Protein AF-X1VBV0-F1 (afdb_monomer)

Secondary structure (DSSP, 8-state):
----------------TTGGG-------------S-----TTHHHHHHHHHHHH---HHHHHHHHHHHHHHHHHTTT-HHHHHHHHHHHHHHHHHHHHGGGS-TTHHHHHHHHHHHHHHHHH-

Solvent-accessible surface area (backbone atoms only — not comparable to full-atom values): 7867 Å² total; per-residue (Å²): 138,90,83,81,89,84,88,82,80,81,82,79,76,79,70,59,78,71,71,78,74,66,85,78,93,69,86,73,82,71,78,75,76,82,62,80,78,74,87,46,93,54,50,64,56,51,56,48,53,59,45,50,74,79,50,84,46,76,66,59,49,51,49,46,51,51,48,41,56,53,46,38,65,74,36,62,91,38,70,68,60,36,48,48,43,49,51,47,44,54,49,49,52,49,39,63,74,40,50,98,70,34,63,88,58,53,64,57,50,46,52,53,52,48,56,53,48,55,50,65,75,74,105

Sequence (123 aa):
MALQKDGTVDFGVEADPKDLFGHGNESVDSVEDTGDPEVTPLTELKSIVLSLDWEITDEIMSQFVKEIDKLKDTYRDDEILVSFLGLLDSVGKYIKTHKAKAHPNAGKLLNSAYMSLEKVIVS

Nearest PDB structures (foldseek):
  4u9e-assembly1_A  TM=4.951E-01  e=1.757E+00  Escherichia coli
  6aqf-assembly1_A  TM=4.667E-01  e=4.106E+00  Homo sapiens
  6ps7-assembly1_A  TM=4.277E-01  e=3.894E+00  Homo sapiens
  7tuy-assembly1_R  TM=4.794E-01  e=7.761E+00  Homo sapiens

pLDDT: mean 79.32, std 19.66, range [40.94, 97.44]

Radius of gyration: 23.73 Å; Cα contacts (8 Å, |Δi|>4): 60; chains: 1; bounding box: 51×44×74 Å

Foldseek 3Di:
DDDDDDDDDDPPPPPPPVVVPDDDDDPPPPPPVPDDPPPDLCPQVVVLLVVVVVDDDLVSLVSNLVSLVVVCVVCVVPPVLNVLSVQLNVLSVQCNVQPVNRDPCSSVSNVVSSVVSVVVVVD

Organism: NCBI:txid412755

Structure (mmCIF, N/CA/C/O backbone):
data_AF-X1VBV0-F1
#
_entry.id   AF-X1VBV0-F1
#
loop_
_atom_site.group_PDB
_atom_site.id
_atom_site.type_symbol
_atom_site.label_atom_id
_atom_site.label_alt_id
_atom_site.label_comp_id
_atom_site.label_asym_id
_atom_site.label_entity_id
_atom_site.label_seq_id
_atom_site.pdbx_PDB_ins_code
_atom_site.Cartn_x
_atom_site.Cartn_y
_atom_site.Cartn_z
_atom_site.occupancy
_atom_site.B_iso_or_equiv
_atom_site.auth_seq_id
_atom_site.auth_comp_id
_atom_site.auth_asym_id
_atom_site.auth_atom_id
_atom_site.pdbx_PDB_model_num
ATOM 1 N N . MET A 1 1 ? 35.007 34.493 -60.539 1.00 40.94 1 MET A N 1
ATOM 2 C CA . MET A 1 1 ? 35.095 34.955 -59.140 1.00 40.94 1 MET A CA 1
ATOM 3 C C . MET A 1 1 ? 33.793 34.548 -58.468 1.00 40.94 1 MET A C 1
ATOM 5 O O . MET A 1 1 ? 32.753 35.096 -58.805 1.00 40.94 1 MET A O 1
ATOM 9 N N . ALA A 1 2 ? 33.829 33.478 -57.681 1.00 42.34 2 ALA A N 1
ATOM 10 C CA . ALA A 1 2 ? 32.682 32.977 -56.934 1.00 42.34 2 ALA A CA 1
ATOM 11 C C . ALA A 1 2 ? 32.641 33.659 -55.560 1.00 42.34 2 ALA A C 1
ATOM 13 O O . ALA A 1 2 ? 33.701 33.867 -54.977 1.00 42.34 2 ALA A O 1
ATOM 14 N N . LEU A 1 3 ? 31.447 33.978 -55.057 1.00 41.34 3 LEU A N 1
ATOM 15 C CA . LEU A 1 3 ? 30.857 33.333 -53.874 1.00 41.34 3 LEU A CA 1
ATOM 16 C C . LEU A 1 3 ? 29.538 34.027 -53.498 1.00 41.34 3 LEU A C 1
ATOM 18 O O . LEU A 1 3 ? 29.457 35.245 -53.357 1.00 41.34 3 LEU A O 1
ATOM 22 N N . GLN A 1 4 ? 28.501 33.199 -53.400 1.00 45.94 4 GLN A N 1
ATOM 23 C CA . GLN A 1 4 ? 27.162 33.504 -52.915 1.00 45.94 4 GLN A CA 1
ATOM 24 C C . GLN A 1 4 ? 27.134 33.512 -51.380 1.00 45.94 4 GLN A C 1
ATOM 26 O O . GLN A 1 4 ? 27.788 32.687 -50.755 1.00 45.94 4 GLN A O 1
ATOM 31 N N . LYS A 1 5 ? 26.308 34.418 -50.841 1.00 49.62 5 LYS A N 1
ATOM 32 C CA . LYS A 1 5 ? 25.311 34.215 -49.775 1.00 49.62 5 LYS A CA 1
ATOM 33 C C . LYS A 1 5 ? 25.725 33.317 -48.594 1.00 49.62 5 LYS A C 1
ATOM 35 O O . LYS A 1 5 ? 25.656 32.101 -48.703 1.00 49.62 5 LYS A O 1
ATOM 40 N N . ASP A 1 6 ? 25.945 33.933 -47.435 1.00 42.44 6 ASP A N 1
ATOM 41 C CA . ASP A 1 6 ? 25.540 33.314 -46.174 1.00 42.44 6 ASP A CA 1
ATOM 42 C C . ASP A 1 6 ? 24.973 34.372 -45.224 1.00 42.44 6 ASP A C 1
ATOM 44 O O . ASP A 1 6 ? 25.627 35.357 -44.883 1.00 42.44 6 ASP A O 1
ATOM 48 N N . GLY A 1 7 ? 23.696 34.202 -44.896 1.00 49.97 7 GLY A N 1
ATOM 49 C CA . GLY A 1 7 ? 23.021 34.939 -43.847 1.00 49.97 7 GLY A CA 1
ATOM 50 C C . GLY A 1 7 ? 22.989 34.033 -42.635 1.00 49.97 7 GLY A C 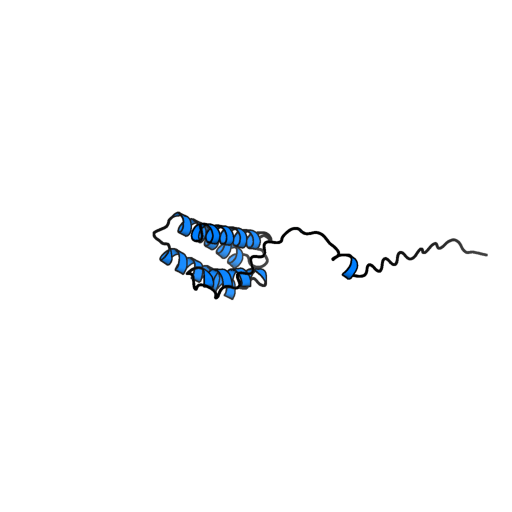1
ATOM 51 O O . GLY A 1 7 ? 22.144 33.148 -42.573 1.00 49.97 7 GLY A O 1
ATOM 52 N N . THR A 1 8 ? 23.881 34.276 -41.686 1.00 46.66 8 THR A N 1
ATOM 53 C CA . THR A 1 8 ? 23.783 33.698 -40.351 1.00 46.66 8 THR A CA 1
ATOM 54 C C . THR A 1 8 ? 23.390 34.832 -39.416 1.00 46.66 8 THR A C 1
ATOM 56 O O . THR A 1 8 ? 24.216 35.651 -39.020 1.00 46.66 8 THR A O 1
ATOM 59 N N . VAL A 1 9 ? 22.089 34.934 -39.145 1.00 51.78 9 VAL A N 1
ATOM 60 C CA . VAL A 1 9 ? 21.579 35.725 -38.025 1.00 51.78 9 VAL A CA 1
ATOM 61 C C . VAL A 1 9 ? 21.589 34.773 -36.839 1.00 51.78 9 VAL A C 1
ATOM 63 O O . VAL A 1 9 ? 20.811 33.823 -36.795 1.00 51.78 9 VAL A O 1
ATOM 66 N N . ASP A 1 10 ? 22.545 34.981 -35.944 1.00 48.28 10 ASP A N 1
ATOM 67 C CA . ASP A 1 10 ? 22.647 34.281 -34.673 1.00 48.28 10 ASP A CA 1
ATOM 68 C C . ASP A 1 10 ? 21.453 34.686 -33.796 1.00 48.28 10 ASP A C 1
ATOM 70 O O . ASP A 1 10 ? 21.353 35.825 -33.342 1.00 48.28 10 ASP A O 1
ATOM 74 N N . PHE A 1 11 ? 20.499 33.773 -33.609 1.00 46.44 11 PHE A N 1
ATOM 75 C CA . PHE A 1 11 ? 19.463 33.914 -32.589 1.00 46.44 11 PHE A CA 1
ATOM 76 C C . PHE A 1 11 ? 20.006 33.357 -31.273 1.00 46.44 11 PHE A C 1
ATOM 78 O O . PHE A 1 11 ? 19.565 32.313 -30.792 1.00 46.44 11 PHE A O 1
ATOM 85 N N . GLY A 1 12 ? 20.972 34.066 -30.692 1.00 43.38 12 GLY A N 1
ATOM 86 C CA . GLY A 1 12 ? 21.344 33.909 -29.294 1.00 43.38 12 GLY A CA 1
ATOM 87 C C . GLY A 1 12 ? 20.214 34.422 -28.404 1.00 43.38 12 GLY A C 1
ATOM 88 O O . GLY A 1 12 ? 20.238 35.563 -27.952 1.00 43.38 12 GLY A O 1
ATOM 89 N N . VAL A 1 13 ? 19.190 33.598 -28.170 1.00 58.16 13 VAL A N 1
ATOM 90 C CA . VAL A 1 13 ? 18.271 33.801 -27.042 1.00 58.16 13 VAL A CA 1
ATOM 91 C C . VAL A 1 13 ? 18.961 33.216 -25.817 1.00 58.16 13 VAL A C 1
ATOM 93 O O . VAL A 1 13 ? 18.693 32.091 -25.402 1.00 58.16 13 VAL A O 1
ATOM 96 N N . GLU A 1 14 ? 19.889 33.981 -25.251 1.00 58.50 14 GLU A N 1
ATOM 97 C CA . GLU A 1 14 ? 20.315 33.773 -23.871 1.00 58.50 14 GLU A CA 1
ATOM 98 C C . GLU A 1 14 ? 19.181 34.276 -22.974 1.00 58.50 14 GLU A C 1
ATOM 100 O O . GLU A 1 14 ? 19.175 35.410 -22.504 1.00 58.50 14 GLU A O 1
ATOM 105 N N . ALA A 1 15 ? 18.147 33.449 -22.819 1.00 59.78 15 ALA A N 1
ATOM 106 C CA . ALA A 1 15 ? 17.160 33.661 -21.775 1.00 59.78 15 ALA A CA 1
ATOM 107 C C . ALA A 1 15 ? 17.844 33.344 -20.441 1.00 59.78 15 ALA A C 1
ATOM 109 O O . ALA A 1 15 ? 18.191 32.189 -20.179 1.00 59.78 15 ALA A O 1
ATOM 110 N N . ASP A 1 16 ? 18.069 34.369 -19.618 1.00 60.69 16 ASP A N 1
ATOM 111 C CA . ASP A 1 16 ? 18.522 34.186 -18.244 1.00 60.69 16 ASP A CA 1
ATOM 112 C C . ASP A 1 16 ? 17.463 33.330 -17.521 1.00 60.69 16 ASP A C 1
ATOM 114 O O . ASP A 1 16 ? 16.281 33.694 -17.521 1.00 60.69 16 ASP A O 1
ATOM 118 N N . PRO A 1 17 ? 17.824 32.180 -16.917 1.00 57.84 17 PRO A N 1
ATOM 119 C CA . PRO A 1 17 ? 16.864 31.303 -16.249 1.00 57.84 17 PRO A CA 1
ATOM 120 C C . PRO A 1 17 ? 16.028 32.016 -15.185 1.00 57.84 17 PRO A C 1
ATOM 122 O O . PRO A 1 17 ? 14.968 31.525 -14.812 1.00 57.84 17 PRO A O 1
ATOM 125 N N . LYS A 1 18 ? 16.490 33.168 -14.687 1.00 58.97 18 LYS A N 1
ATOM 126 C CA . LYS A 1 18 ? 15.787 33.973 -13.686 1.00 58.97 18 LYS A CA 1
ATOM 127 C C . LYS A 1 18 ? 14.591 34.748 -14.242 1.00 58.97 18 LYS A C 1
ATOM 129 O O . LYS A 1 18 ? 13.675 35.023 -13.472 1.00 58.97 18 LYS A O 1
ATOM 134 N N . ASP A 1 19 ? 14.547 35.029 -15.544 1.00 59.31 19 ASP A N 1
ATOM 135 C CA . ASP A 1 19 ? 13.446 35.779 -16.169 1.00 59.31 19 ASP A CA 1
ATOM 136 C C . ASP A 1 19 ? 12.186 34.923 -16.397 1.00 59.31 19 ASP A C 1
ATOM 138 O O . ASP A 1 19 ? 11.095 35.460 -16.579 1.00 59.31 19 ASP A O 1
ATOM 142 N N . LEU A 1 20 ? 12.296 33.590 -16.321 1.00 59.88 20 LEU A N 1
ATOM 143 C CA . LEU A 1 20 ? 11.150 32.671 -16.401 1.00 59.88 20 LEU A CA 1
ATOM 144 C C . LEU A 1 20 ? 10.420 32.472 -15.066 1.00 59.88 20 LEU A C 1
ATOM 146 O O . LEU A 1 20 ? 9.288 31.993 -15.060 1.00 59.88 20 LEU A O 1
ATOM 150 N N . PHE A 1 21 ? 11.026 32.852 -13.940 1.00 62.81 21 PHE A N 1
ATOM 151 C CA . PHE A 1 21 ? 10.419 32.708 -12.610 1.00 62.81 21 PHE A CA 1
ATOM 152 C C . PHE A 1 21 ? 9.881 34.044 -12.080 1.00 62.81 21 PHE A C 1
ATOM 154 O O . PHE A 1 21 ? 9.913 34.325 -10.882 1.00 62.81 21 PHE A O 1
ATOM 161 N N . GLY A 1 22 ? 9.391 34.890 -12.988 1.00 50.78 22 GLY A N 1
ATOM 162 C CA . GLY A 1 22 ? 8.800 36.185 -12.684 1.00 50.78 22 GLY A CA 1
ATOM 163 C C . GLY A 1 22 ? 7.277 36.177 -12.794 1.00 50.78 22 GLY A C 1
ATOM 164 O O . GLY A 1 22 ? 6.744 36.447 -13.860 1.00 50.78 22 GLY A O 1
ATOM 165 N N . HIS A 1 23 ? 6.620 36.012 -11.642 1.00 46.94 23 HIS A N 1
ATOM 166 C CA . HIS A 1 23 ? 5.225 36.369 -11.331 1.00 46.94 23 HIS A CA 1
ATOM 167 C C . HIS A 1 23 ? 4.084 35.483 -11.850 1.00 46.94 23 HIS A C 1
ATOM 169 O O . HIS A 1 23 ? 3.772 35.438 -13.034 1.00 46.94 23 HIS A O 1
ATOM 175 N N . GLY A 1 24 ? 3.317 34.954 -10.892 1.00 44.72 24 GLY A N 1
ATOM 176 C CA . GLY A 1 24 ? 1.938 34.538 -11.120 1.00 44.72 24 GLY A CA 1
ATOM 177 C C . GLY A 1 24 ? 1.454 33.526 -10.098 1.00 44.72 24 GLY A C 1
ATOM 178 O O . GLY A 1 24 ? 1.513 32.336 -10.344 1.00 44.72 24 GLY A O 1
ATOM 179 N N . ASN A 1 25 ? 0.993 34.024 -8.954 1.00 54.22 25 ASN A N 1
ATOM 180 C CA . ASN A 1 25 ? 0.212 33.310 -7.949 1.00 54.22 25 ASN A CA 1
ATOM 181 C C . ASN A 1 25 ? -0.864 32.387 -8.565 1.00 54.22 25 ASN A C 1
ATOM 183 O O . ASN A 1 25 ? -1.956 32.844 -8.893 1.00 54.22 25 ASN A O 1
ATOM 187 N N . GLU A 1 26 ? -0.576 31.094 -8.637 1.00 46.00 26 GLU A N 1
ATOM 188 C CA . GLU A 1 26 ? -1.541 30.068 -8.267 1.00 46.00 26 GLU A CA 1
ATOM 189 C C . GLU A 1 26 ? -0.992 29.452 -6.990 1.00 46.00 26 GLU A C 1
ATOM 191 O O . GLU A 1 26 ? 0.106 28.897 -6.969 1.00 46.00 26 GLU A O 1
ATOM 196 N N . SER A 1 27 ? -1.730 29.650 -5.905 1.00 50.91 27 SER A N 1
ATOM 197 C CA . SER A 1 27 ? -1.526 29.010 -4.618 1.00 50.91 27 SER A CA 1
ATOM 198 C C . SER A 1 27 ? -1.407 27.504 -4.823 1.00 50.91 27 SER A C 1
ATOM 200 O O . SER A 1 27 ? -2.407 26.789 -4.895 1.00 50.91 27 SER A O 1
ATOM 202 N N . VAL A 1 28 ? -0.169 27.034 -4.937 1.00 49.00 28 VAL A N 1
ATOM 203 C CA . VAL A 1 28 ? 0.177 25.654 -4.658 1.00 49.00 28 VAL A CA 1
ATOM 204 C C . VAL A 1 28 ? -0.072 25.515 -3.166 1.00 49.00 28 VAL A C 1
ATOM 206 O O . VAL A 1 28 ? 0.731 25.957 -2.348 1.00 49.00 28 VAL A O 1
ATOM 209 N N . ASP A 1 29 ? -1.237 24.977 -2.824 1.00 41.75 29 ASP A N 1
ATOM 210 C CA . ASP A 1 29 ? -1.550 24.482 -1.488 1.00 41.75 29 ASP A CA 1
ATOM 211 C C . ASP A 1 29 ? -0.702 23.224 -1.243 1.00 41.75 29 ASP A C 1
ATOM 213 O O . ASP A 1 29 ? -1.188 22.102 -1.139 1.00 41.75 29 ASP A O 1
ATOM 217 N N . SER A 1 30 ? 0.620 23.401 -1.249 1.00 46.72 30 SER A N 1
ATOM 218 C CA . SER A 1 30 ? 1.523 22.498 -0.565 1.00 46.72 30 SER A CA 1
ATOM 219 C C . SER A 1 30 ? 1.315 22.812 0.901 1.00 46.72 30 SER A C 1
ATOM 221 O O . SER A 1 30 ? 1.967 23.697 1.455 1.00 46.72 30 SER A O 1
ATOM 223 N N . VAL A 1 31 ? 0.346 22.133 1.509 1.00 54.03 31 VAL A N 1
ATOM 224 C CA . VAL A 1 31 ? 0.246 22.052 2.960 1.00 54.03 31 VAL A CA 1
ATOM 225 C C . VAL A 1 31 ? 1.521 21.349 3.427 1.00 54.03 31 VAL A C 1
ATOM 227 O O . VAL A 1 31 ? 1.582 20.127 3.538 1.00 54.03 31 VAL A O 1
ATOM 230 N N . GLU A 1 32 ? 2.583 22.125 3.630 1.00 50.19 32 GLU A N 1
ATOM 231 C CA . GLU A 1 32 ? 3.692 21.738 4.487 1.00 50.19 32 GLU A CA 1
ATOM 232 C C . GLU A 1 32 ? 3.142 21.774 5.913 1.00 50.19 32 GLU A C 1
ATOM 234 O O . GLU A 1 32 ? 3.193 22.784 6.619 1.00 50.19 32 GLU A O 1
ATOM 239 N N . ASP A 1 33 ? 2.514 20.659 6.287 1.00 51.34 33 ASP A N 1
ATOM 240 C CA . ASP A 1 33 ? 2.153 20.334 7.657 1.00 51.34 33 ASP A CA 1
ATOM 241 C C . ASP A 1 33 ?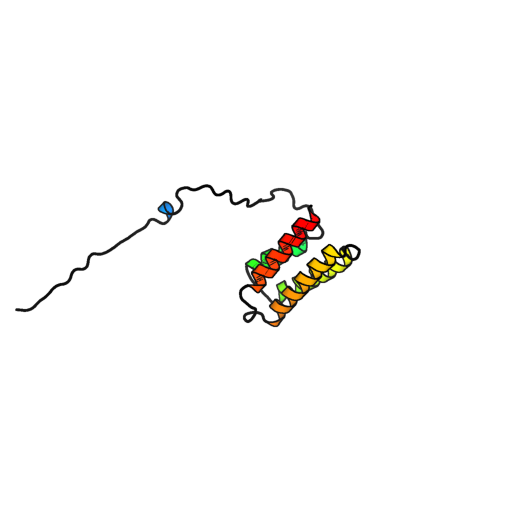 3.437 20.360 8.496 1.00 51.34 33 ASP A C 1
ATOM 243 O O . ASP A 1 33 ? 4.269 19.457 8.447 1.00 51.34 33 ASP A O 1
ATOM 247 N N . THR A 1 34 ? 3.645 21.482 9.184 1.00 45.50 34 THR A N 1
ATOM 248 C CA . THR A 1 34 ? 4.769 21.734 10.096 1.00 45.50 34 THR A CA 1
ATOM 249 C C . THR A 1 34 ? 4.405 21.385 11.543 1.00 45.50 34 THR A C 1
ATOM 251 O O . THR A 1 34 ? 5.105 21.787 12.474 1.00 45.50 34 THR A O 1
ATOM 254 N N . GLY A 1 35 ? 3.318 20.632 11.749 1.00 51.50 35 GLY A N 1
ATOM 255 C CA . GLY A 1 35 ? 3.046 19.957 13.012 1.00 51.50 35 GLY A CA 1
ATOM 256 C C . GLY A 1 35 ? 4.025 18.803 13.227 1.00 51.50 35 GLY A C 1
ATOM 257 O O . GLY A 1 35 ? 4.456 18.156 12.274 1.00 51.50 35 GLY A O 1
ATOM 258 N N . ASP A 1 36 ? 4.389 18.535 14.483 1.00 55.28 36 ASP A N 1
ATOM 259 C CA . ASP A 1 36 ? 4.953 17.233 14.857 1.00 55.28 36 ASP A CA 1
ATOM 260 C C . ASP A 1 36 ? 4.095 16.142 14.196 1.00 55.28 36 ASP A C 1
ATOM 262 O O . ASP A 1 36 ? 2.867 16.232 14.304 1.00 55.28 36 ASP A O 1
ATOM 266 N N . PRO A 1 37 ? 4.678 15.155 13.486 1.00 57.50 37 PRO A N 1
ATOM 267 C CA . PRO A 1 37 ? 3.883 14.161 12.791 1.00 57.50 37 PRO A CA 1
ATOM 268 C C . PRO A 1 37 ? 3.091 13.392 13.842 1.00 57.50 37 PRO A C 1
ATOM 270 O O . PRO A 1 37 ? 3.637 12.531 14.537 1.00 57.50 37 P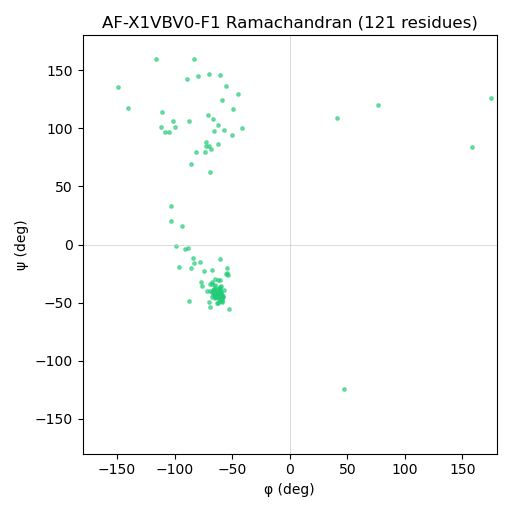RO A O 1
ATOM 273 N N . GLU A 1 38 ? 1.802 13.713 13.972 1.00 65.25 38 GLU A N 1
ATOM 274 C CA . GLU A 1 38 ? 0.856 12.898 14.718 1.00 65.25 38 GLU A CA 1
ATOM 275 C C . GLU A 1 38 ? 1.051 11.472 14.195 1.00 65.25 38 GLU A C 1
ATOM 277 O O . GLU A 1 38 ? 0.921 11.199 12.996 1.00 65.25 38 GLU A O 1
ATOM 282 N N . VAL A 1 39 ? 1.496 10.570 15.073 1.00 73.25 39 VAL A N 1
ATOM 283 C CA . VAL A 1 39 ? 1.797 9.191 14.691 1.00 73.25 39 VAL A CA 1
ATOM 284 C C . VAL A 1 39 ? 0.462 8.493 14.463 1.00 73.25 39 VAL A C 1
ATOM 286 O O . VAL A 1 39 ? -0.112 7.879 15.361 1.00 73.25 39 VAL A O 1
ATOM 289 N N . THR A 1 40 ? -0.063 8.645 13.253 1.00 86.00 40 THR A N 1
ATOM 290 C CA . THR A 1 40 ? -1.276 7.982 12.794 1.00 86.00 40 THR A CA 1
ATOM 291 C C . THR A 1 40 ? -0.941 6.574 12.301 1.00 86.00 40 THR A C 1
ATOM 293 O O . THR A 1 40 ? 0.200 6.300 11.910 1.00 86.00 40 THR A O 1
ATOM 296 N N . PRO A 1 41 ? -1.930 5.667 12.227 1.00 86.69 41 PRO A N 1
ATOM 297 C CA . PRO A 1 41 ? -1.734 4.377 11.574 1.00 86.69 41 PRO A CA 1
ATOM 298 C C . PRO A 1 41 ? -1.232 4.498 10.123 1.00 86.69 41 PRO A C 1
ATOM 300 O O . PRO A 1 41 ? -0.554 3.595 9.649 1.00 86.69 41 PRO A O 1
ATOM 303 N N . LEU A 1 42 ? -1.498 5.615 9.430 1.00 92.38 42 LEU A N 1
ATOM 304 C CA . LEU A 1 42 ? -1.059 5.843 8.049 1.00 92.38 42 LEU A CA 1
ATOM 305 C C . LEU A 1 42 ? 0.372 6.374 7.912 1.00 92.38 42 LEU A C 1
ATOM 307 O O . LEU A 1 42 ? 0.887 6.386 6.794 1.00 92.38 42 LEU A O 1
ATOM 311 N N . THR A 1 43 ? 1.026 6.815 8.991 1.00 93.00 43 THR A N 1
ATOM 312 C CA . THR A 1 43 ? 2.330 7.495 8.907 1.00 93.00 43 THR A CA 1
ATOM 313 C C . THR A 1 43 ? 3.389 6.636 8.203 1.00 93.00 43 THR A C 1
ATOM 315 O O . THR A 1 43 ? 4.144 7.142 7.371 1.00 93.00 43 THR A O 1
ATOM 318 N N . GLU A 1 44 ? 3.396 5.325 8.456 1.00 94.75 44 GLU A N 1
ATOM 319 C CA . GLU A 1 44 ? 4.300 4.387 7.775 1.00 94.75 44 GLU A CA 1
ATOM 320 C C . GLU A 1 44 ? 3.961 4.252 6.284 1.00 94.75 44 GLU A C 1
ATOM 322 O O . GLU A 1 44 ? 4.842 4.343 5.427 1.00 94.75 44 GLU A O 1
ATOM 327 N N . LEU A 1 45 ? 2.674 4.106 5.950 1.00 95.62 45 LEU A N 1
ATOM 328 C CA . LEU A 1 45 ? 2.230 4.021 4.559 1.00 95.62 45 LEU A CA 1
ATOM 329 C C . LEU A 1 45 ? 2.599 5.290 3.779 1.00 95.62 45 LEU A C 1
ATOM 331 O O . LEU A 1 45 ? 3.078 5.187 2.652 1.00 95.62 45 LEU A O 1
ATOM 335 N N . LYS A 1 46 ? 2.444 6.471 4.389 1.00 94.62 46 LYS A N 1
ATOM 336 C CA . LYS A 1 46 ? 2.827 7.764 3.805 1.00 94.62 46 LYS A CA 1
ATOM 337 C C . LYS A 1 46 ? 4.313 7.816 3.461 1.00 94.62 46 LYS A C 1
ATOM 339 O O . 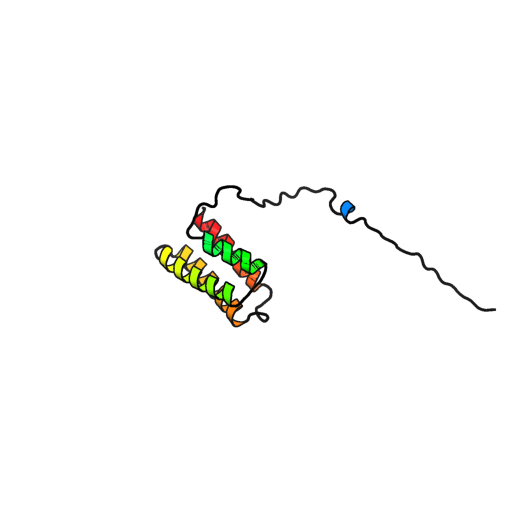LYS A 1 46 ? 4.674 8.196 2.351 1.00 94.62 46 LYS A O 1
ATOM 344 N N . SER A 1 47 ? 5.167 7.386 4.389 1.00 95.31 47 SER A N 1
ATOM 345 C CA . SER A 1 47 ? 6.622 7.316 4.195 1.00 95.31 47 SER A CA 1
ATOM 346 C C . SER A 1 47 ? 7.006 6.408 3.018 1.00 95.31 47 SER A C 1
ATOM 348 O O . SER A 1 47 ? 7.822 6.772 2.163 1.00 95.31 47 SER A O 1
ATOM 350 N N . ILE A 1 48 ? 6.362 5.242 2.919 1.00 95.31 48 ILE A N 1
ATOM 351 C CA . ILE A 1 48 ? 6.580 4.295 1.819 1.00 95.31 48 ILE A CA 1
ATOM 352 C C . ILE A 1 48 ? 6.124 4.896 0.484 1.00 95.31 48 ILE A C 1
ATOM 354 O O . ILE A 1 48 ? 6.852 4.807 -0.502 1.00 95.31 48 ILE A O 1
ATOM 358 N N . VAL A 1 49 ? 4.943 5.518 0.441 1.00 93.50 49 VAL A N 1
ATOM 359 C CA . VAL A 1 49 ? 4.400 6.146 -0.773 1.00 93.50 49 VAL A CA 1
ATOM 360 C C . VAL A 1 49 ? 5.313 7.270 -1.269 1.00 93.50 49 VAL A C 1
ATOM 362 O O . VAL A 1 49 ? 5.663 7.278 -2.445 1.00 93.50 49 VAL A O 1
ATOM 365 N N . LEU A 1 50 ? 5.801 8.135 -0.375 1.00 92.69 50 LEU A N 1
ATOM 366 C CA . LEU A 1 50 ? 6.780 9.169 -0.727 1.00 92.69 50 LEU A CA 1
ATOM 367 C C . LEU A 1 50 ? 8.077 8.569 -1.279 1.00 92.69 50 LEU A C 1
ATOM 369 O O . LEU A 1 50 ? 8.659 9.112 -2.210 1.00 92.69 50 LEU A O 1
ATOM 373 N N . SER A 1 51 ? 8.529 7.433 -0.746 1.00 93.12 51 SER A N 1
ATOM 374 C CA . SER A 1 51 ? 9.716 6.742 -1.270 1.00 93.12 51 SER A CA 1
ATOM 375 C C . SER A 1 51 ? 9.494 6.226 -2.699 1.00 93.12 51 SER A C 1
ATOM 377 O O . SER A 1 51 ? 10.404 6.303 -3.524 1.00 93.12 51 SER A O 1
ATOM 379 N N . LEU A 1 52 ? 8.276 5.765 -3.013 1.00 90.38 52 LEU A N 1
ATOM 380 C CA . LEU A 1 52 ? 7.893 5.291 -4.349 1.00 90.38 52 LEU A CA 1
ATOM 381 C C . LEU A 1 52 ? 7.848 6.401 -5.411 1.00 90.38 52 LEU A C 1
ATOM 383 O O . LEU A 1 52 ? 7.965 6.083 -6.597 1.00 90.38 52 LEU A O 1
ATOM 387 N N . ASP A 1 53 ? 7.704 7.670 -5.016 1.00 86.12 53 ASP A N 1
ATOM 388 C CA . ASP A 1 53 ? 7.794 8.811 -5.940 1.00 86.12 53 ASP A CA 1
ATOM 389 C C . ASP A 1 53 ? 9.209 9.000 -6.495 1.00 86.12 53 ASP A C 1
ATOM 391 O O . ASP A 1 53 ?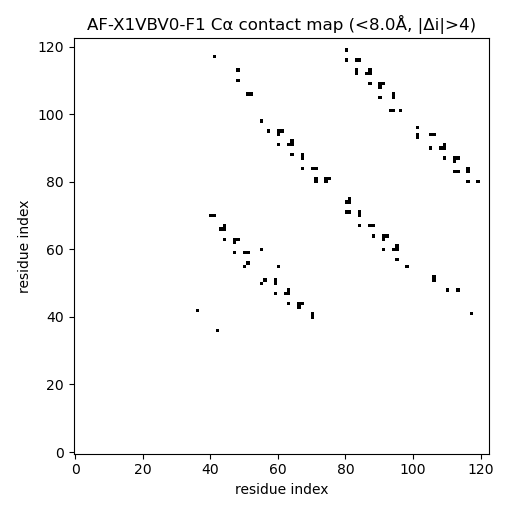 9.380 9.401 -7.649 1.00 86.12 53 ASP A O 1
ATOM 395 N N . TRP A 1 54 ? 10.223 8.691 -5.686 1.00 89.12 54 TRP A N 1
ATOM 396 C CA . TRP A 1 54 ? 11.627 8.819 -6.070 1.00 89.12 54 TRP A CA 1
ATOM 397 C C . TRP A 1 54 ? 12.144 7.564 -6.766 1.00 89.12 54 TRP A C 1
ATOM 399 O O . TRP A 1 54 ? 12.780 7.654 -7.818 1.00 89.12 54 TRP A O 1
ATOM 409 N N . GLU A 1 55 ? 11.887 6.390 -6.188 1.00 88.19 55 GLU A N 1
ATOM 410 C CA . GLU A 1 55 ? 12.384 5.123 -6.711 1.00 88.19 55 GLU A CA 1
ATOM 411 C C . GLU A 1 55 ? 11.423 3.968 -6.411 1.00 88.19 55 GLU A C 1
ATOM 413 O O . GLU A 1 55 ? 10.954 3.775 -5.292 1.00 88.19 55 GLU A O 1
ATOM 418 N N . ILE A 1 56 ? 11.182 3.126 -7.418 1.00 87.50 56 ILE A N 1
ATOM 419 C CA . ILE A 1 56 ? 10.435 1.880 -7.248 1.00 87.50 56 ILE A CA 1
ATOM 420 C C . ILE A 1 56 ? 11.427 0.720 -7.189 1.00 87.50 56 ILE A C 1
ATOM 422 O O . ILE A 1 56 ? 11.951 0.284 -8.218 1.00 87.50 56 ILE A O 1
ATOM 426 N N . THR A 1 57 ? 11.635 0.172 -5.992 1.00 90.75 57 THR A N 1
ATOM 427 C CA . THR A 1 57 ? 12.462 -1.025 -5.768 1.00 90.75 57 THR A CA 1
ATOM 428 C C . THR A 1 57 ? 11.640 -2.189 -5.223 1.00 90.75 57 THR A C 1
ATOM 430 O O . THR A 1 57 ? 10.560 -2.018 -4.656 1.00 90.75 57 THR A O 1
ATOM 433 N N . ASP A 1 58 ? 12.157 -3.412 -5.367 1.00 90.38 58 ASP A N 1
ATOM 434 C CA . ASP A 1 58 ? 11.512 -4.606 -4.804 1.00 90.38 58 ASP A CA 1
ATOM 435 C C . ASP A 1 58 ? 11.377 -4.553 -3.277 1.00 90.38 58 ASP A C 1
ATOM 437 O O . ASP A 1 58 ? 10.436 -5.128 -2.719 1.00 90.38 58 ASP A O 1
ATOM 441 N N . GLU A 1 59 ? 12.309 -3.877 -2.607 1.00 93.75 59 GLU A N 1
ATOM 442 C CA . GLU A 1 59 ? 12.311 -3.697 -1.160 1.00 93.75 59 GLU A CA 1
ATOM 443 C C . GLU A 1 59 ? 11.165 -2.783 -0.724 1.00 93.75 59 GLU A C 1
ATOM 445 O O . GLU A 1 59 ? 10.299 -3.232 0.035 1.00 93.75 59 GLU A O 1
ATOM 450 N N . ILE A 1 60 ? 11.076 -1.581 -1.306 1.00 94.56 60 ILE A N 1
ATOM 451 C CA . ILE A 1 60 ? 10.018 -0.605 -1.002 1.00 94.56 60 ILE A CA 1
ATOM 452 C C . ILE A 1 60 ? 8.644 -1.202 -1.332 1.00 94.56 60 ILE A C 1
ATOM 454 O O . ILE A 1 60 ? 7.723 -1.155 -0.519 1.00 94.56 60 ILE A O 1
ATOM 458 N N . MET A 1 61 ? 8.505 -1.881 -2.476 1.00 93.75 61 MET A N 1
ATOM 459 C CA . MET A 1 61 ? 7.250 -2.551 -2.844 1.00 93.75 61 MET A CA 1
ATOM 460 C C . MET A 1 61 ? 6.879 -3.699 -1.898 1.00 93.75 61 MET A C 1
ATOM 462 O O . MET A 1 61 ? 5.703 -4.022 -1.729 1.00 93.75 61 MET A O 1
ATOM 466 N N . SER A 1 62 ? 7.862 -4.362 -1.288 1.00 94.25 62 SER A N 1
ATOM 467 C CA . SER A 1 62 ? 7.601 -5.409 -0.297 1.00 94.25 62 SER A CA 1
ATOM 468 C C . SER A 1 62 ? 7.189 -4.830 1.051 1.00 94.25 62 SER A C 1
ATOM 470 O O . SER A 1 62 ? 6.340 -5.428 1.708 1.00 94.25 62 SER A O 1
ATOM 472 N N . GLN A 1 63 ? 7.752 -3.689 1.450 1.00 96.31 63 GLN A N 1
ATOM 473 C CA . GLN A 1 63 ? 7.298 -2.937 2.622 1.00 96.31 63 GLN A CA 1
ATOM 474 C C . GLN A 1 63 ? 5.877 -2.416 2.411 1.00 96.31 63 GLN A C 1
ATOM 476 O O . GLN A 1 63 ? 5.027 -2.639 3.266 1.00 96.31 63 GLN A O 1
ATOM 481 N N . PHE A 1 64 ? 5.592 -1.853 1.234 1.00 96.38 64 PHE A N 1
ATOM 482 C CA . PHE A 1 64 ? 4.265 -1.376 0.855 1.00 96.38 64 PHE A CA 1
ATOM 483 C C . PHE A 1 64 ? 3.190 -2.449 1.043 1.00 96.38 64 PHE A C 1
ATOM 485 O O . PHE A 1 64 ? 2.232 -2.244 1.779 1.00 96.38 64 PHE A O 1
ATOM 492 N N . VAL A 1 65 ? 3.365 -3.628 0.435 1.00 95.38 65 VAL A N 1
ATOM 493 C CA . VAL A 1 65 ? 2.368 -4.710 0.540 1.00 95.38 65 VAL A CA 1
ATOM 494 C C . VAL A 1 65 ? 2.185 -5.170 1.992 1.00 95.38 65 VAL A C 1
ATOM 496 O O . VAL A 1 65 ? 1.058 -5.400 2.419 1.00 95.38 65 VAL A O 1
ATOM 499 N N . LYS A 1 66 ? 3.272 -5.264 2.770 1.00 96.44 66 LYS A N 1
ATOM 500 C CA . LYS A 1 66 ? 3.197 -5.641 4.190 1.00 96.44 66 LYS A CA 1
ATOM 501 C C . LYS A 1 66 ? 2.430 -4.615 5.021 1.00 96.44 66 LYS A C 1
ATOM 503 O O . LYS A 1 66 ? 1.621 -5.011 5.856 1.00 96.44 66 LYS A O 1
ATOM 508 N N . GLU A 1 67 ? 2.681 -3.327 4.803 1.00 97.44 67 GLU A N 1
ATOM 509 C CA . GLU A 1 67 ? 1.990 -2.268 5.536 1.00 97.44 67 GLU A CA 1
ATOM 510 C C . GLU A 1 67 ? 0.503 -2.232 5.176 1.00 97.44 67 GLU A C 1
ATOM 512 O O . GLU A 1 67 ? -0.338 -2.133 6.064 1.00 97.44 67 GLU A O 1
ATOM 517 N N . ILE A 1 68 ? 0.153 -2.434 3.903 1.00 97.06 68 ILE A N 1
ATOM 518 C CA . ILE A 1 68 ? -1.249 -2.555 3.486 1.00 97.06 68 ILE A CA 1
ATOM 519 C C . ILE A 1 68 ? -1.950 -3.725 4.192 1.00 97.06 68 ILE A C 1
ATOM 521 O O . ILE A 1 68 ? -3.068 -3.557 4.677 1.00 97.06 68 ILE A O 1
ATOM 525 N N . ASP A 1 69 ? -1.315 -4.894 4.293 1.00 96.50 69 ASP A N 1
ATOM 526 C CA . ASP A 1 69 ? -1.911 -6.042 4.989 1.00 96.50 69 ASP A CA 1
ATOM 527 C C . ASP A 1 69 ? -2.083 -5.783 6.498 1.00 96.50 69 ASP A C 1
ATOM 529 O O . ASP A 1 69 ? -3.120 -6.133 7.064 1.00 96.50 69 ASP A O 1
ATOM 533 N N . LYS A 1 70 ? -1.129 -5.096 7.139 1.00 96.81 70 LYS A N 1
ATOM 534 C CA . LYS A 1 70 ? -1.254 -4.637 8.535 1.00 96.81 70 LYS A CA 1
ATOM 535 C C . LYS A 1 70 ? -2.409 -3.644 8.715 1.00 96.81 70 LYS A C 1
ATOM 537 O O . LYS A 1 70 ? -3.167 -3.739 9.683 1.00 96.81 70 LYS A O 1
ATOM 542 N N . LEU A 1 71 ? -2.574 -2.704 7.788 1.00 96.56 71 LEU A N 1
ATOM 543 C CA . LEU A 1 71 ? -3.652 -1.717 7.849 1.00 96.56 71 LEU A CA 1
ATOM 544 C C . LEU A 1 71 ? -5.024 -2.345 7.608 1.00 96.56 71 LEU A C 1
ATOM 546 O O . LEU A 1 71 ? -5.988 -1.933 8.244 1.00 96.56 71 LEU A O 1
ATOM 550 N N . LYS A 1 72 ? -5.126 -3.377 6.763 1.00 96.12 72 LYS A N 1
ATOM 551 C CA . LYS A 1 72 ? -6.388 -4.115 6.582 1.00 96.12 72 LYS A CA 1
ATOM 552 C C . LYS A 1 72 ? -6.847 -4.785 7.874 1.00 96.12 72 LYS A C 1
ATOM 554 O O . LYS A 1 72 ? -8.043 -4.812 8.131 1.00 96.12 72 LYS A O 1
ATOM 559 N N . ASP A 1 73 ? -5.920 -5.303 8.680 1.00 95.88 73 ASP A N 1
ATOM 560 C CA . ASP A 1 73 ? -6.249 -5.850 10.003 1.00 95.88 73 ASP A CA 1
ATOM 561 C C . ASP A 1 73 ? -6.655 -4.738 10.985 1.00 95.88 73 ASP A C 1
ATOM 563 O O . ASP A 1 73 ? -7.633 -4.875 11.717 1.00 95.88 73 ASP A O 1
ATOM 567 N N . THR A 1 74 ? -5.963 -3.595 10.930 1.00 95.12 74 THR A N 1
ATOM 568 C CA . THR A 1 74 ? -6.256 -2.416 11.768 1.00 95.12 74 THR A CA 1
ATOM 569 C C . THR A 1 74 ? -7.651 -1.841 11.496 1.00 95.12 74 THR A C 1
ATOM 571 O O . THR A 1 74 ? -8.368 -1.498 12.432 1.00 95.12 74 THR A O 1
ATOM 574 N N . TYR A 1 75 ? -8.056 -1.763 10.227 1.00 95.19 75 TYR A N 1
ATOM 575 C CA . TYR A 1 75 ? -9.332 -1.190 9.784 1.00 95.19 75 TYR A CA 1
ATOM 576 C C . TYR A 1 75 ? -10.373 -2.246 9.403 1.00 95.19 75 TYR A C 1
ATOM 578 O O . TYR A 1 75 ? -11.317 -1.944 8.682 1.00 95.19 75 TYR A O 1
ATOM 586 N N . ARG A 1 76 ? -10.226 -3.490 9.871 1.00 94.62 76 ARG A N 1
ATOM 587 C CA . ARG A 1 76 ? -11.044 -4.639 9.438 1.00 94.62 76 ARG A CA 1
ATOM 588 C C . ARG A 1 76 ? -12.562 -4.442 9.549 1.00 94.62 76 ARG A C 1
ATOM 590 O O . ARG A 1 76 ? -13.311 -5.111 8.845 1.00 94.62 76 ARG A O 1
ATOM 597 N N . ASP A 1 77 ? -12.994 -3.572 10.458 1.00 96.06 77 ASP A N 1
ATOM 598 C CA . ASP A 1 77 ? -14.400 -3.298 10.754 1.00 96.06 77 ASP A CA 1
ATOM 599 C C . ASP A 1 77 ? -14.967 -2.131 9.906 1.00 96.06 77 ASP A C 1
ATOM 601 O O . ASP A 1 77 ? -16.164 -1.855 9.967 1.00 96.06 77 ASP A O 1
ATOM 605 N N . ASP A 1 78 ? -14.136 -1.475 9.084 1.00 95.75 78 ASP A N 1
ATOM 606 C CA . ASP A 1 78 ? -14.522 -0.419 8.141 1.00 95.75 78 ASP A CA 1
ATOM 607 C C . ASP A 1 78 ? -14.368 -0.897 6.685 1.00 95.75 78 ASP A C 1
ATOM 609 O O . ASP A 1 78 ? -13.280 -0.929 6.103 1.00 95.75 78 ASP A O 1
ATOM 613 N N . GLU A 1 79 ? -15.492 -1.270 6.072 1.00 94.56 79 GLU A N 1
ATOM 614 C CA . GLU A 1 79 ? -15.535 -1.816 4.711 1.00 94.56 79 GLU A CA 1
ATOM 615 C C . GLU A 1 79 ? -15.036 -0.823 3.645 1.00 94.56 79 GLU A C 1
ATOM 617 O O . GLU A 1 79 ? -14.450 -1.232 2.634 1.00 94.56 79 GLU A O 1
ATOM 622 N N . ILE A 1 80 ? -15.219 0.483 3.868 1.00 94.31 80 ILE A N 1
ATOM 623 C CA . ILE A 1 80 ? -14.781 1.525 2.934 1.00 94.31 80 ILE A CA 1
ATOM 624 C C . ILE A 1 80 ? -13.254 1.588 2.947 1.00 94.31 80 ILE A C 1
ATOM 626 O O . ILE A 1 80 ? -12.623 1.517 1.886 1.00 94.31 80 ILE A O 1
ATOM 630 N N . LEU A 1 81 ? -12.648 1.652 4.134 1.00 94.62 81 LEU A N 1
ATOM 631 C CA . LEU A 1 81 ? -11.193 1.695 4.282 1.00 94.62 81 LEU A CA 1
ATOM 632 C C . LEU A 1 81 ? -10.535 0.406 3.778 1.00 94.62 81 LEU A C 1
ATOM 634 O O . LEU A 1 81 ? -9.557 0.465 3.027 1.00 94.62 81 LEU A O 1
ATOM 638 N N . VAL A 1 82 ? -11.104 -0.761 4.094 1.00 96.12 82 VAL A N 1
ATOM 639 C CA . VAL A 1 82 ? -10.618 -2.052 3.577 1.00 96.12 82 VAL A CA 1
ATOM 640 C C . VAL A 1 82 ? -10.680 -2.102 2.047 1.00 96.12 82 VAL A C 1
ATOM 642 O O . VAL A 1 82 ? -9.761 -2.631 1.416 1.00 96.12 82 VAL A O 1
ATOM 645 N N . SER A 1 83 ? -11.703 -1.509 1.427 1.00 95.69 83 SER A N 1
ATOM 646 C CA . SER A 1 83 ? -11.816 -1.435 -0.035 1.00 95.69 83 SER A CA 1
ATOM 647 C C . SER A 1 83 ? -10.716 -0.572 -0.663 1.00 95.69 83 SER A C 1
ATOM 649 O O . SER A 1 83 ? -10.097 -0.988 -1.648 1.00 95.69 83 SER A O 1
ATOM 651 N N . PHE A 1 84 ? -10.404 0.588 -0.075 1.00 95.44 84 PHE A N 1
ATOM 652 C CA . PHE A 1 84 ? -9.269 1.417 -0.505 1.00 95.44 84 PHE A CA 1
ATOM 653 C C . PHE A 1 84 ? -7.933 0.678 -0.363 1.00 95.44 84 PHE A C 1
ATOM 655 O O . PHE A 1 84 ? -7.114 0.684 -1.285 1.00 95.44 84 PHE A O 1
ATOM 662 N N . LEU A 1 85 ? -7.729 -0.019 0.755 1.0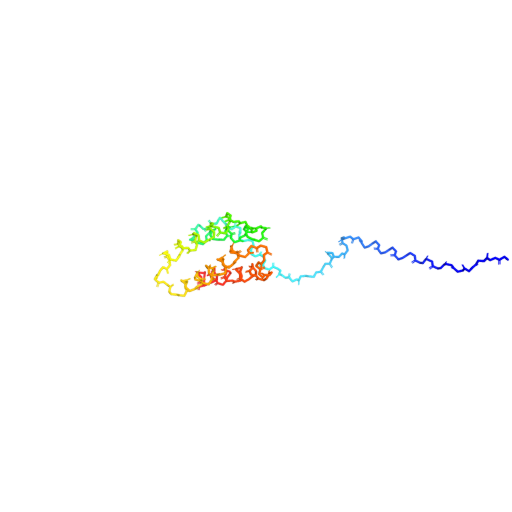0 97.06 85 LEU A N 1
ATOM 663 C CA . LEU A 1 85 ? -6.534 -0.830 0.983 1.00 97.06 85 LEU A CA 1
ATOM 664 C C . LEU A 1 85 ? -6.444 -2.007 -0.001 1.00 97.06 85 LEU A C 1
ATOM 666 O O . LEU A 1 85 ? -5.355 -2.355 -0.454 1.00 97.06 85 LEU A O 1
ATOM 670 N N . GLY A 1 86 ? -7.572 -2.604 -0.392 1.00 96.94 86 GLY A N 1
ATOM 671 C CA . GLY A 1 86 ? -7.636 -3.631 -1.436 1.00 96.94 86 GLY A CA 1
ATOM 672 C C . GLY A 1 86 ? -7.262 -3.109 -2.829 1.00 96.94 86 GLY A C 1
ATOM 673 O O . GLY A 1 86 ? -6.554 -3.790 -3.581 1.00 96.94 86 GLY A O 1
ATOM 674 N N . LEU A 1 87 ? -7.682 -1.886 -3.164 1.00 96.56 87 LEU A N 1
ATOM 675 C CA . LEU A 1 87 ? -7.268 -1.203 -4.392 1.00 96.56 87 LEU A CA 1
ATOM 676 C C . LEU A 1 87 ? -5.754 -0.954 -4.396 1.00 96.56 87 LEU A C 1
ATOM 678 O O . LEU A 1 87 ? -5.077 -1.320 -5.359 1.00 96.56 87 LEU A O 1
ATOM 682 N N . LEU A 1 88 ? -5.223 -0.383 -3.312 1.00 96.62 88 LEU A N 1
ATOM 683 C CA . LEU A 1 88 ? -3.791 -0.124 -3.145 1.00 96.62 88 LEU A CA 1
ATOM 684 C C . LEU A 1 88 ? -2.966 -1.410 -3.252 1.00 96.62 88 LEU A C 1
ATOM 686 O O . LEU A 1 88 ? -1.985 -1.444 -3.990 1.00 96.62 88 LEU A O 1
ATOM 690 N N . ASP A 1 89 ? -3.399 -2.489 -2.601 1.00 96.38 89 ASP A N 1
ATOM 691 C CA . ASP A 1 89 ? -2.761 -3.805 -2.688 1.00 96.38 89 ASP A CA 1
ATOM 692 C C . ASP A 1 89 ? -2.717 -4.333 -4.132 1.00 96.38 89 ASP A C 1
ATOM 694 O O . ASP A 1 89 ? -1.684 -4.804 -4.610 1.00 96.38 89 ASP A O 1
ATOM 698 N N . SER A 1 90 ? -3.824 -4.204 -4.869 1.00 95.75 90 SER A N 1
ATOM 699 C CA . SER A 1 90 ? -3.918 -4.658 -6.262 1.00 95.75 90 SER A CA 1
ATOM 700 C C . SER A 1 90 ? -2.963 -3.890 -7.181 1.00 95.75 90 SER A C 1
ATOM 702 O O . SER A 1 90 ? -2.235 -4.494 -7.976 1.00 95.75 90 SER A O 1
ATOM 704 N N . VAL A 1 91 ? -2.917 -2.561 -7.045 1.00 94.50 91 VAL A N 1
ATOM 705 C CA . VAL A 1 91 ? -2.000 -1.700 -7.808 1.00 94.50 91 VAL A CA 1
ATOM 706 C C . VAL A 1 91 ? -0.548 -1.972 -7.410 1.00 94.50 91 VAL A C 1
ATOM 708 O O . VAL A 1 91 ? 0.313 -2.125 -8.279 1.00 94.50 91 VAL A O 1
ATOM 711 N N . GLY A 1 92 ? -0.275 -2.115 -6.113 1.00 93.31 92 GLY A N 1
ATOM 712 C CA . GLY A 1 92 ? 1.053 -2.419 -5.595 1.00 93.31 92 GLY A CA 1
ATOM 713 C C . GLY A 1 92 ? 1.585 -3.756 -6.111 1.00 93.31 92 GLY A C 1
ATOM 714 O O . GLY A 1 92 ? 2.697 -3.832 -6.636 1.00 93.31 92 GLY A O 1
ATOM 715 N N . LYS A 1 93 ? 0.773 -4.816 -6.069 1.00 93.25 93 LYS A N 1
ATOM 716 C CA . LYS A 1 93 ? 1.124 -6.125 -6.644 1.00 93.25 93 LYS A CA 1
ATOM 717 C C . LYS A 1 93 ? 1.396 -6.028 -8.142 1.00 93.25 93 LYS A C 1
ATOM 719 O O . LYS A 1 93 ? 2.390 -6.582 -8.609 1.00 93.25 93 LYS A O 1
ATOM 724 N N . TYR A 1 94 ? 0.579 -5.281 -8.886 1.00 93.38 94 TYR A N 1
ATOM 725 C CA . TYR A 1 94 ? 0.807 -5.060 -10.313 1.00 93.38 94 TYR A CA 1
ATOM 726 C C . TYR A 1 94 ? 2.173 -4.409 -10.586 1.00 93.38 94 TYR A C 1
ATOM 728 O O . TYR A 1 94 ? 2.936 -4.931 -11.406 1.00 93.38 94 TYR A O 1
ATOM 736 N N . ILE A 1 95 ? 2.511 -3.329 -9.872 1.00 91.19 95 ILE A N 1
ATOM 737 C CA . ILE A 1 95 ? 3.803 -2.636 -9.997 1.00 91.19 95 ILE A CA 1
ATOM 738 C C . ILE A 1 95 ? 4.953 -3.576 -9.624 1.00 91.19 95 ILE A C 1
ATOM 740 O O . ILE A 1 95 ? 5.914 -3.696 -10.379 1.00 91.19 95 ILE A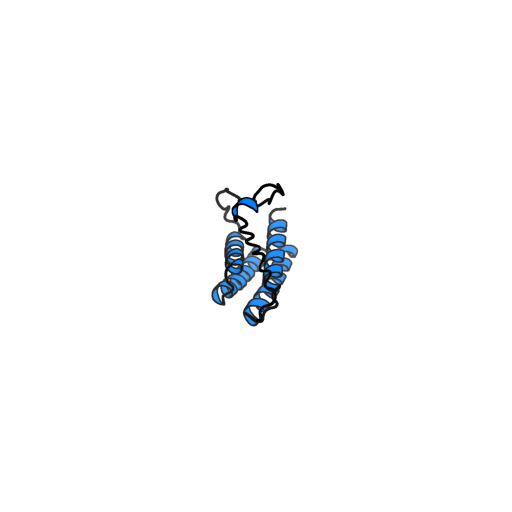 O 1
ATOM 744 N N . LYS A 1 96 ? 4.838 -4.310 -8.512 1.00 90.19 96 LYS A N 1
ATOM 745 C CA . LYS A 1 96 ? 5.870 -5.247 -8.045 1.00 90.19 96 LYS A CA 1
ATOM 746 C C . LYS A 1 96 ? 6.152 -6.365 -9.055 1.00 90.19 96 LYS A C 1
ATOM 748 O O . LYS A 1 96 ? 7.307 -6.733 -9.272 1.00 90.19 96 LYS A O 1
ATOM 753 N N . THR A 1 97 ? 5.109 -6.907 -9.684 1.00 91.50 97 THR A N 1
ATOM 754 C CA . THR A 1 97 ? 5.239 -7.977 -10.683 1.00 91.50 97 THR A CA 1
ATOM 755 C C . THR A 1 97 ? 5.839 -7.473 -11.994 1.00 91.50 97 THR A C 1
ATOM 757 O O . THR A 1 97 ? 6.660 -8.168 -12.590 1.00 91.50 97 THR A O 1
ATOM 760 N N . HIS A 1 98 ? 5.455 -6.279 -12.452 1.00 87.94 98 HIS A N 1
ATOM 761 C CA . HIS A 1 98 ? 5.841 -5.784 -13.778 1.00 87.94 98 HIS A CA 1
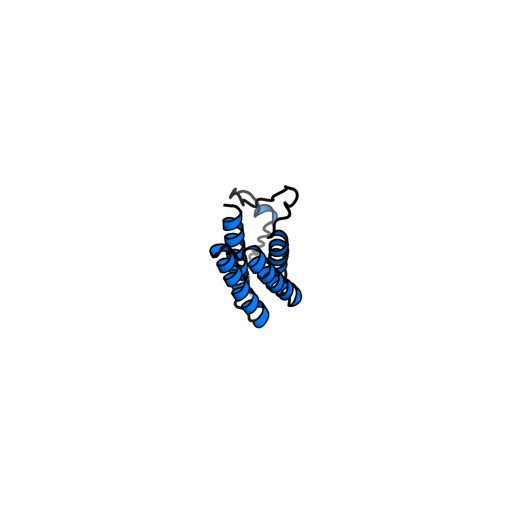ATOM 762 C C . HIS A 1 98 ? 7.074 -4.868 -13.759 1.00 87.94 98 HIS A C 1
ATOM 764 O O . HIS A 1 98 ? 7.739 -4.741 -14.788 1.00 87.94 98 HIS A O 1
ATOM 770 N N . LYS A 1 99 ? 7.436 -4.286 -12.610 1.00 82.19 99 LYS A N 1
ATOM 771 C CA . LYS A 1 99 ? 8.599 -3.403 -12.411 1.00 82.19 99 LYS A CA 1
ATOM 772 C C . LYS A 1 99 ? 8.693 -2.327 -13.504 1.00 82.19 99 LYS A C 1
ATOM 774 O O . LYS A 1 99 ? 7.719 -1.636 -13.771 1.00 82.19 99 LYS A O 1
ATOM 779 N N . ALA A 1 100 ? 9.827 -2.249 -14.208 1.00 75.88 100 ALA A N 1
ATOM 780 C CA . ALA A 1 100 ? 10.070 -1.340 -15.329 1.00 75.88 100 ALA A CA 1
ATOM 781 C C . ALA A 1 100 ? 9.116 -1.526 -16.529 1.00 75.88 100 ALA A C 1
ATOM 783 O O . ALA A 1 100 ? 9.094 -0.692 -17.427 1.00 75.88 100 ALA A O 1
ATOM 784 N N . LYS A 1 101 ? 8.340 -2.619 -16.574 1.00 79.31 101 LYS A N 1
ATOM 785 C CA . LYS A 1 101 ? 7.297 -2.868 -17.584 1.00 79.31 101 LYS A CA 1
ATOM 786 C C . LYS A 1 101 ? 5.892 -2.519 -17.092 1.00 79.31 101 LYS A C 1
ATOM 788 O O . LYS A 1 101 ? 4.934 -2.718 -17.838 1.00 79.31 101 LYS A O 1
ATOM 793 N N . ALA A 1 102 ? 5.740 -2.071 -15.845 1.00 83.81 102 ALA A N 1
ATOM 794 C CA . ALA A 1 102 ? 4.465 -1.567 -15.364 1.00 83.81 102 ALA A CA 1
ATOM 795 C C . ALA A 1 102 ? 4.052 -0.358 -16.210 1.00 83.81 102 ALA A C 1
ATOM 797 O O . ALA A 1 102 ? 4.895 0.417 -16.667 1.00 83.81 102 ALA A O 1
ATOM 798 N N . HIS A 1 103 ? 2.748 -0.199 -16.431 1.00 81.88 103 HIS A N 1
ATOM 799 C CA . HIS A 1 103 ? 2.250 0.957 -17.164 1.00 81.88 103 HIS A CA 1
ATOM 800 C C . HIS A 1 103 ? 2.741 2.264 -16.498 1.00 81.88 103 HIS A C 1
ATOM 802 O O . HIS A 1 103 ? 2.624 2.374 -15.275 1.00 81.88 103 HIS A O 1
ATOM 808 N N . PRO A 1 104 ? 3.212 3.278 -17.253 1.00 81.25 104 PRO A N 1
ATOM 809 C CA . PRO A 1 104 ? 3.782 4.514 -16.691 1.00 81.25 104 PRO A CA 1
ATOM 810 C C . PRO A 1 104 ? 2.871 5.252 -15.698 1.00 81.25 104 PRO A C 1
ATOM 812 O O . PRO A 1 104 ? 3.334 5.986 -14.832 1.00 81.25 104 PRO A O 1
ATOM 815 N N . ASN A 1 105 ? 1.558 5.041 -15.806 1.00 86.88 105 ASN A N 1
ATOM 816 C CA . ASN A 1 105 ? 0.565 5.657 -14.923 1.00 86.88 105 ASN A CA 1
ATOM 817 C C . ASN A 1 105 ? 0.263 4.856 -13.645 1.00 86.88 105 ASN A C 1
ATOM 819 O O . ASN A 1 105 ? -0.531 5.323 -12.834 1.00 86.88 105 ASN A O 1
ATOM 823 N N . ALA A 1 106 ? 0.846 3.671 -13.442 1.00 88.19 106 ALA A N 1
ATOM 824 C CA . ALA A 1 106 ? 0.547 2.845 -12.271 1.00 88.19 106 ALA A CA 1
ATOM 825 C C . ALA A 1 106 ? 0.952 3.536 -10.955 1.00 88.19 106 ALA A C 1
ATOM 827 O O . ALA A 1 106 ? 0.178 3.512 -10.002 1.00 88.19 106 ALA A O 1
ATOM 828 N N . GLY A 1 107 ? 2.098 4.227 -10.930 1.00 87.62 107 GLY A N 1
ATOM 829 C CA . GLY A 1 107 ? 2.511 5.039 -9.777 1.00 87.62 107 GLY A CA 1
ATOM 830 C C . GLY A 1 107 ? 1.541 6.191 -9.492 1.00 87.62 107 GLY A C 1
ATOM 831 O O . GLY A 1 107 ? 1.106 6.375 -8.362 1.00 87.62 107 GLY A O 1
ATOM 832 N N . LYS A 1 108 ? 1.083 6.899 -10.536 1.00 90.00 108 LYS A N 1
ATOM 833 C CA . LYS A 1 108 ? 0.073 7.968 -10.394 1.00 90.00 108 LYS A CA 1
ATOM 834 C C . LYS A 1 108 ? -1.243 7.454 -9.810 1.00 90.00 108 LYS A C 1
ATOM 836 O O . LYS A 1 108 ? -1.854 8.130 -8.984 1.00 90.00 108 LYS A O 1
ATOM 841 N N . LEU A 1 109 ? -1.676 6.267 -10.240 1.00 92.94 109 LEU A N 1
ATOM 842 C CA . LEU A 1 109 ? -2.869 5.615 -9.706 1.00 92.94 109 LEU A CA 1
ATOM 843 C C . LEU A 1 10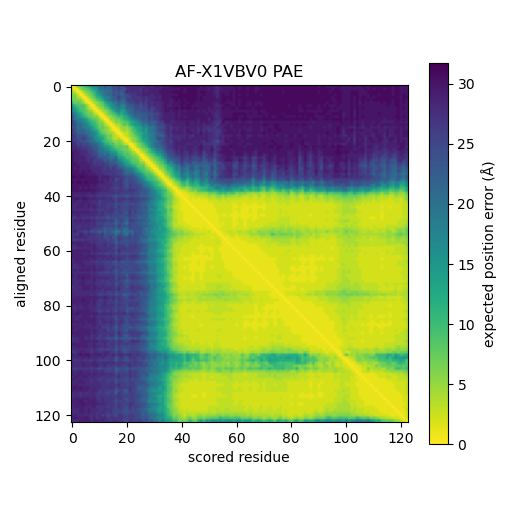9 ? -2.689 5.249 -8.228 1.00 92.94 109 LEU A C 1
ATOM 845 O O . LEU A 1 109 ? -3.599 5.495 -7.441 1.00 92.94 109 LEU A O 1
ATOM 849 N N . LEU A 1 110 ? -1.525 4.709 -7.853 1.00 93.88 110 LEU A N 1
ATOM 850 C CA . LEU A 1 110 ? -1.192 4.384 -6.463 1.00 93.88 110 LEU A CA 1
ATOM 851 C C . LEU A 1 110 ? -1.261 5.633 -5.573 1.00 93.88 110 LEU A C 1
ATOM 853 O O . LEU A 1 110 ? -1.968 5.616 -4.569 1.00 93.88 110 LEU A O 1
ATOM 857 N N . ASN A 1 111 ? -0.630 6.734 -5.992 1.00 92.56 111 ASN A N 1
ATOM 858 C CA . ASN A 1 111 ? -0.682 8.009 -5.270 1.00 92.56 111 ASN A CA 1
ATOM 859 C C . ASN A 1 111 ? -2.102 8.560 -5.144 1.00 92.56 111 ASN A C 1
ATOM 861 O O . ASN A 1 111 ? -2.525 8.958 -4.063 1.00 92.56 111 ASN A O 1
ATOM 865 N N . SER A 1 112 ? -2.870 8.543 -6.234 1.00 94.19 112 SER A N 1
ATOM 866 C CA . SER A 1 112 ? -4.251 9.044 -6.218 1.00 94.19 112 SER A CA 1
ATOM 867 C C . SER A 1 112 ? -5.147 8.224 -5.282 1.00 94.19 112 SER A C 1
ATOM 869 O O . SER A 1 112 ? -5.988 8.782 -4.573 1.00 94.19 112 SER A O 1
ATOM 871 N N . ALA A 1 113 ? -4.959 6.900 -5.253 1.00 94.38 113 ALA A N 1
ATOM 872 C CA . ALA A 1 113 ? -5.665 6.014 -4.334 1.00 94.38 113 ALA A CA 1
ATOM 873 C C . ALA A 1 113 ? -5.264 6.274 -2.871 1.00 94.38 113 ALA A C 1
ATOM 875 O O . ALA A 1 113 ? -6.142 6.320 -2.012 1.00 94.38 113 ALA A O 1
ATOM 876 N N . TYR A 1 114 ? -3.974 6.507 -2.599 1.00 95.00 114 TYR A N 1
ATOM 877 C CA . TYR A 1 114 ? -3.483 6.859 -1.264 1.00 95.00 114 TYR A CA 1
ATOM 878 C C . TYR A 1 114 ? -4.068 8.190 -0.771 1.00 95.00 114 TYR A C 1
ATOM 880 O O . TYR A 1 114 ? -4.644 8.235 0.311 1.00 95.00 114 TYR A O 1
ATOM 888 N N . MET A 1 115 ? -4.010 9.253 -1.579 1.00 93.81 115 MET A N 1
ATOM 889 C CA . MET A 1 115 ? -4.563 10.562 -1.198 1.00 93.81 115 MET A CA 1
ATOM 890 C C . MET A 1 115 ? -6.069 10.497 -0.917 1.00 93.81 115 MET A C 1
ATOM 892 O O . MET A 1 115 ? -6.579 11.167 -0.022 1.00 93.81 115 MET A O 1
ATOM 896 N N . SER A 1 116 ? -6.792 9.666 -1.672 1.00 93.94 116 SER A N 1
ATOM 897 C CA . SER A 1 116 ? -8.223 9.449 -1.444 1.00 93.94 116 SER A CA 1
ATOM 898 C C . SER A 1 116 ? -8.485 8.722 -0.120 1.00 93.94 116 SER A C 1
ATOM 900 O O . SER A 1 116 ? -9.402 9.109 0.598 1.00 93.94 116 SER A O 1
ATOM 902 N N . LEU A 1 117 ? -7.672 7.717 0.225 1.00 94.56 117 LEU A N 1
ATOM 903 C CA . LEU A 1 117 ? -7.735 7.026 1.517 1.00 94.56 117 LEU A CA 1
ATOM 904 C C . LEU A 1 117 ? -7.452 7.985 2.685 1.00 94.56 117 LEU A C 1
ATOM 906 O O . LEU A 1 117 ? -8.227 8.025 3.637 1.00 94.56 117 LEU A O 1
ATOM 910 N N . GLU A 1 118 ? -6.374 8.771 2.599 1.00 92.69 118 GLU A N 1
ATOM 911 C CA . GLU A 1 118 ? -5.993 9.750 3.631 1.00 92.69 118 GLU A CA 1
ATOM 912 C C . GLU A 1 118 ? -7.130 10.754 3.865 1.00 92.69 118 GLU A C 1
ATOM 914 O O . GLU A 1 118 ? -7.532 10.994 5.002 1.00 92.69 118 GLU A O 1
ATOM 919 N N . LYS A 1 119 ? -7.744 11.250 2.785 1.00 92.00 119 LYS A N 1
ATOM 920 C CA . LYS A 1 119 ? -8.898 12.150 2.866 1.00 92.00 119 LYS A CA 1
ATOM 921 C C . LYS A 1 119 ? -10.101 11.526 3.575 1.00 92.00 119 LYS A C 1
ATOM 923 O O . LYS A 1 119 ? -10.771 12.229 4.321 1.00 92.00 119 LYS A O 1
ATOM 928 N N . VAL A 1 120 ? -10.401 10.248 3.337 1.00 91.69 120 VAL A N 1
ATOM 929 C CA . VAL A 1 120 ? -11.527 9.562 4.000 1.00 91.69 120 VAL A CA 1
ATOM 930 C C . VAL A 1 120 ? -11.276 9.398 5.499 1.00 91.69 120 VAL A C 1
ATOM 932 O O . VAL A 1 120 ? -12.223 9.459 6.269 1.00 91.69 120 VAL A O 1
ATOM 935 N N . ILE A 1 121 ? -10.021 9.229 5.921 1.00 88.06 121 ILE A N 1
ATOM 936 C CA . ILE A 1 121 ? -9.660 9.065 7.338 1.00 88.06 121 ILE A CA 1
ATOM 937 C C . ILE A 1 121 ? -9.678 10.396 8.104 1.00 88.06 121 ILE A C 1
ATOM 939 O O . ILE A 1 121 ? -9.981 10.408 9.294 1.00 88.06 121 ILE A O 1
ATOM 943 N N . VAL A 1 122 ? -9.344 11.507 7.442 1.00 84.56 122 VAL A N 1
ATOM 944 C CA . VAL A 1 122 ? -9.308 12.849 8.055 1.00 84.56 122 VAL A CA 1
ATOM 945 C C . VAL A 1 122 ? -10.682 13.543 8.046 1.00 84.56 122 VAL A C 1
ATOM 947 O O . VAL A 1 122 ? -10.891 14.486 8.811 1.00 84.56 122 VAL A O 1
ATOM 950 N N . SER A 1 123 ? -11.601 13.113 7.174 1.00 70.31 123 SER A N 1
ATOM 951 C CA . SER A 1 123 ? -12.926 13.728 6.991 1.00 70.31 123 SER A CA 1
ATOM 952 C C . SER A 1 123 ? -13.958 13.294 8.026 1.00 70.31 123 SER A C 1
ATOM 954 O O . SER A 1 123 ? -14.901 14.104 8.194 1.00 70.31 123 SER A O 1
#

Mean predicted aligned error: 14.03 Å